Protein AF-A0A3L8BN78-F1 (afdb_monomer_lite)

Structure (mmCIF, N/CA/C/O backbone):
data_AF-A0A3L8BN78-F1
#
_entry.id   AF-A0A3L8BN78-F1
#
loop_
_atom_site.group_PDB
_atom_site.id
_atom_site.type_symbol
_atom_site.label_atom_id
_atom_site.label_alt_id
_atom_site.label_comp_id
_atom_site.label_asym_id
_atom_site.label_entity_id
_atom_site.label_seq_id
_atom_site.pdbx_PDB_ins_code
_atom_site.Cartn_x
_atom_site.Cartn_y
_atom_site.Cartn_z
_atom_site.occupancy
_atom_site.B_iso_or_equiv
_atom_site.auth_seq_id
_atom_site.auth_comp_id
_atom_site.auth_asym_id
_atom_site.auth_atom_id
_atom_site.pdbx_PDB_model_num
ATOM 1 N N . MET A 1 1 ? -1.363 6.756 -6.402 1.00 82.69 1 MET A N 1
ATOM 2 C CA . MET A 1 1 ? -1.376 6.682 -4.919 1.00 82.69 1 MET A CA 1
ATOM 3 C C . MET A 1 1 ? -2.525 5.789 -4.460 1.00 82.69 1 MET A C 1
ATOM 5 O O . MET A 1 1 ? -3.651 6.020 -4.887 1.00 82.69 1 MET A O 1
ATOM 9 N N . ALA A 1 2 ? -2.272 4.794 -3.602 1.00 92.94 2 ALA A N 1
ATOM 10 C CA . ALA A 1 2 ? -3.274 3.787 -3.218 1.00 92.94 2 ALA A CA 1
ATOM 11 C C . ALA A 1 2 ? -4.508 4.356 -2.510 1.00 92.94 2 ALA A C 1
ATOM 13 O O . ALA A 1 2 ? -5.634 3.967 -2.815 1.00 92.94 2 ALA A O 1
ATOM 14 N N . PHE A 1 3 ? -4.299 5.327 -1.619 1.00 93.19 3 PHE A N 1
ATOM 15 C CA . PHE A 1 3 ? -5.361 5.973 -0.854 1.00 93.19 3 PHE A CA 1
ATOM 16 C C . PHE A 1 3 ? -6.513 6.495 -1.731 1.00 93.19 3 PHE A C 1
ATOM 18 O O . PHE A 1 3 ? -7.677 6.347 -1.373 1.00 93.19 3 PHE A O 1
ATOM 25 N N . VAL A 1 4 ? -6.211 7.047 -2.912 1.00 92.69 4 VAL A N 1
ATOM 26 C CA . VAL A 1 4 ? -7.236 7.554 -3.841 1.00 92.69 4 VAL A CA 1
ATOM 27 C C . VAL A 1 4 ? -8.165 6.433 -4.314 1.00 92.69 4 VAL A C 1
ATOM 29 O O . VAL A 1 4 ? -9.378 6.625 -4.334 1.00 92.69 4 VAL A O 1
ATOM 32 N N . HIS A 1 5 ? -7.624 5.253 -4.632 1.00 94.88 5 HIS A N 1
ATOM 33 C CA . HIS A 1 5 ? -8.432 4.098 -5.036 1.00 94.88 5 HIS A CA 1
ATOM 34 C C . HIS A 1 5 ? -9.312 3.600 -3.887 1.00 94.88 5 HIS A C 1
ATOM 36 O O . HIS A 1 5 ? -10.498 3.352 -4.089 1.00 94.88 5 HIS A O 1
ATOM 42 N N . LEU A 1 6 ? -8.762 3.524 -2.671 1.00 94.81 6 LEU A N 1
ATOM 43 C CA . LEU A 1 6 ? -9.510 3.109 -1.479 1.00 94.81 6 LEU A CA 1
ATOM 44 C C . LEU A 1 6 ? -10.630 4.089 -1.126 1.00 94.81 6 LEU A C 1
ATOM 46 O O . LEU A 1 6 ? -11.726 3.666 -0.763 1.00 94.81 6 LEU A O 1
ATOM 50 N N . LYS A 1 7 ? -10.372 5.391 -1.276 1.00 94.69 7 LYS A N 1
ATOM 51 C CA . LYS A 1 7 ? -11.379 6.437 -1.096 1.00 94.69 7 LYS A CA 1
ATOM 52 C C . LYS A 1 7 ? -12.502 6.309 -2.120 1.00 94.69 7 LYS A C 1
ATOM 54 O O . LYS A 1 7 ? -13.667 6.319 -1.747 1.00 94.69 7 LYS A O 1
ATOM 59 N N . ASN A 1 8 ? -12.162 6.139 -3.397 1.00 94.75 8 ASN A N 1
ATOM 60 C CA . ASN A 1 8 ? -13.154 5.991 -4.466 1.00 94.75 8 ASN A CA 1
ATOM 61 C C . ASN A 1 8 ? -13.992 4.707 -4.317 1.00 94.75 8 ASN A C 1
ATOM 63 O O . ASN A 1 8 ? -15.134 4.671 -4.763 1.00 94.75 8 ASN A O 1
ATOM 67 N N . ALA A 1 9 ? -13.446 3.678 -3.665 1.00 94.62 9 ALA A N 1
ATOM 68 C CA . ALA A 1 9 ? -14.152 2.448 -3.315 1.00 94.62 9 ALA A CA 1
ATOM 69 C C . ALA A 1 9 ? -14.935 2.530 -1.985 1.00 94.62 9 ALA A C 1
ATOM 71 O O . ALA A 1 9 ? -15.493 1.525 -1.554 1.00 94.62 9 ALA A O 1
ATOM 72 N N . ASN A 1 10 ? -14.974 3.694 -1.320 1.00 94.06 10 ASN A N 1
ATOM 73 C CA . ASN A 1 10 ? -15.591 3.904 -0.001 1.00 94.06 10 ASN A CA 1
ATOM 74 C C . ASN A 1 10 ? -15.031 3.011 1.128 1.00 94.06 10 ASN A C 1
ATOM 76 O O . ASN A 1 10 ? -15.715 2.746 2.114 1.00 94.06 10 ASN A O 1
ATOM 80 N N . ILE A 1 11 ? -13.776 2.565 1.014 1.00 92.69 11 ILE A N 1
ATOM 81 C CA . ILE A 1 11 ? -13.096 1.759 2.044 1.00 92.69 11 ILE A CA 1
ATOM 82 C C . ILE A 1 11 ? -12.485 2.666 3.127 1.00 92.69 11 ILE A C 1
ATOM 84 O O . ILE A 1 11 ? -12.480 2.329 4.313 1.00 92.69 11 ILE A O 1
ATOM 88 N N . LEU A 1 12 ? -11.976 3.835 2.722 1.00 92.06 12 LEU A N 1
ATOM 89 C CA . LEU A 1 12 ? -11.370 4.839 3.601 1.00 92.06 12 LEU A CA 1
ATOM 90 C C . LEU A 1 12 ? -11.887 6.243 3.282 1.00 92.06 12 LEU A C 1
ATOM 92 O O . LEU A 1 12 ? -12.267 6.543 2.153 1.00 92.06 12 LEU A O 1
ATOM 96 N N . ARG A 1 13 ? -11.823 7.131 4.275 1.00 92.25 13 ARG A N 1
ATOM 97 C CA . ARG A 1 13 ? -12.046 8.575 4.129 1.00 92.25 13 ARG A CA 1
ATOM 98 C C . ARG A 1 13 ? -10.880 9.328 4.759 1.00 92.25 13 ARG A C 1
ATOM 100 O O . ARG A 1 13 ? -10.227 8.799 5.651 1.00 92.25 13 ARG A O 1
ATOM 107 N N . ASN A 1 14 ? -10.632 10.560 4.309 1.00 89.69 14 ASN A N 1
ATOM 108 C CA . ASN A 1 14 ? -9.530 11.390 4.821 1.00 89.69 14 ASN A CA 1
ATOM 109 C C . ASN A 1 14 ? -9.607 11.572 6.343 1.00 89.69 14 ASN A C 1
ATOM 111 O O . ASN A 1 14 ? -8.618 11.410 7.039 1.00 89.69 14 ASN A O 1
ATOM 115 N N . GLU A 1 15 ? -10.804 11.878 6.836 1.00 91.06 15 GLU A N 1
ATOM 116 C CA . GLU A 1 15 ? -11.120 12.099 8.252 1.00 91.06 15 GLU A CA 1
ATOM 117 C C . GLU A 1 15 ? -10.935 10.857 9.134 1.00 91.06 15 GLU A C 1
ATOM 119 O O . GLU A 1 15 ? -10.761 10.972 10.346 1.00 91.06 15 GLU A O 1
ATOM 124 N N . ASP A 1 16 ? -10.929 9.671 8.525 1.00 88.19 16 ASP A N 1
ATOM 125 C CA . ASP A 1 16 ? -10.815 8.416 9.251 1.00 88.19 16 ASP A CA 1
ATOM 126 C C . ASP A 1 16 ? -9.364 7.944 9.397 1.00 88.19 16 ASP A C 1
ATOM 128 O O . ASP A 1 16 ? -9.156 6.995 10.146 1.00 88.19 16 ASP A O 1
ATOM 132 N N . VAL A 1 17 ? -8.388 8.531 8.687 1.00 92.69 17 VAL A N 1
ATOM 133 C CA . VAL A 1 17 ? -7.001 8.036 8.599 1.00 92.69 17 VAL A CA 1
ATOM 134 C C . VAL A 1 17 ? -6.018 9.010 9.240 1.00 92.69 17 VAL A C 1
ATOM 136 O O . VAL A 1 17 ? -5.961 10.186 8.892 1.00 92.69 17 VAL A O 1
ATOM 139 N N . ASP A 1 18 ? -5.173 8.488 10.124 1.00 92.56 18 ASP A N 1
ATOM 140 C CA . ASP A 1 18 ? -4.020 9.207 10.654 1.00 92.56 18 ASP A CA 1
ATOM 141 C C . ASP A 1 18 ? -2.832 9.045 9.695 1.00 92.56 18 ASP A C 1
ATOM 143 O O . ASP A 1 18 ? -2.061 8.082 9.758 1.00 92.56 18 ASP A O 1
ATOM 147 N N . PHE A 1 19 ? -2.688 9.993 8.767 1.00 90.44 19 PHE A N 1
ATOM 148 C CA . PHE A 1 19 ? -1.625 9.946 7.762 1.00 90.44 19 PHE A CA 1
ATOM 149 C C . PHE A 1 19 ? -0.216 10.002 8.365 1.00 90.44 19 PHE A C 1
ATOM 151 O O . PHE A 1 19 ? 0.709 9.475 7.751 1.00 90.44 19 PHE A O 1
ATOM 158 N N . SER A 1 20 ? -0.049 10.561 9.571 1.00 92.31 20 SER A N 1
ATOM 159 C CA . SER A 1 20 ? 1.257 10.614 10.248 1.00 92.31 20 SER A CA 1
ATOM 160 C C . SER A 1 20 ? 1.772 9.231 10.656 1.00 92.31 20 SER A C 1
ATOM 162 O O . SER A 1 20 ? 2.973 9.048 10.835 1.00 92.31 20 SER A O 1
ATOM 164 N N . LYS A 1 21 ? 0.868 8.250 10.756 1.00 93.12 21 LYS A N 1
ATOM 165 C CA . LYS A 1 21 ? 1.176 6.857 11.095 1.00 93.12 21 LYS A CA 1
ATOM 166 C C . LYS A 1 21 ? 1.243 5.943 9.878 1.00 93.12 21 LYS A C 1
ATOM 168 O O . LYS A 1 21 ? 1.426 4.746 10.044 1.00 93.12 21 LYS A O 1
ATOM 173 N N . THR A 1 22 ? 1.044 6.464 8.666 1.00 93.56 22 THR A N 1
ATOM 174 C CA . THR A 1 22 ? 1.060 5.620 7.465 1.00 93.56 22 THR A CA 1
ATOM 175 C C . THR A 1 22 ? 2.447 5.021 7.268 1.00 93.56 22 THR A C 1
ATOM 177 O O . THR A 1 22 ? 3.435 5.745 7.180 1.00 93.56 22 THR A O 1
ATOM 180 N N . GLU A 1 23 ? 2.509 3.699 7.1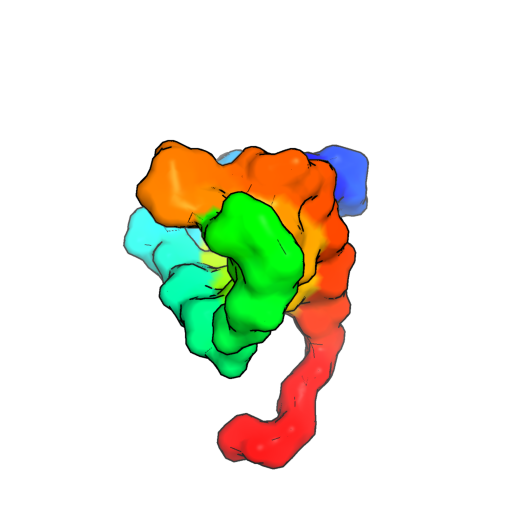51 1.00 95.19 23 GLU A N 1
ATOM 181 C CA . GLU A 1 23 ? 3.756 2.977 6.910 1.00 95.19 23 GLU A CA 1
ATOM 182 C C . GLU A 1 23 ? 3.788 2.473 5.475 1.00 95.19 23 GLU A C 1
ATOM 184 O O . GLU A 1 23 ? 2.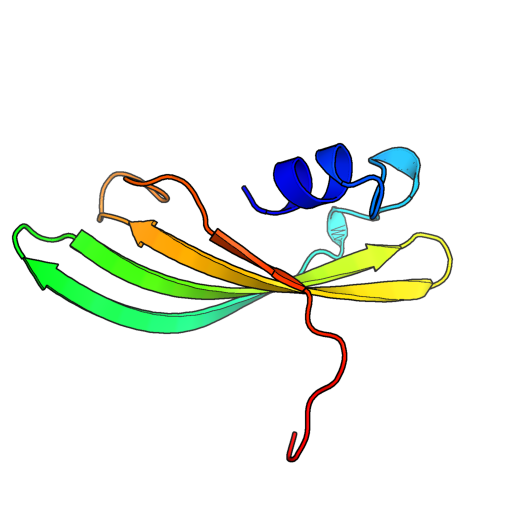799 1.933 4.974 1.00 95.19 23 GLU A O 1
ATOM 189 N N . VAL A 1 24 ? 4.943 2.610 4.829 1.00 95.19 24 VAL A N 1
ATOM 190 C CA . VAL A 1 24 ? 5.192 2.102 3.480 1.00 95.19 24 VAL A CA 1
ATOM 191 C C . VAL A 1 24 ? 6.448 1.243 3.518 1.00 95.19 24 VAL A C 1
ATOM 193 O O . VAL A 1 24 ? 7.504 1.698 3.950 1.00 95.19 24 VAL A O 1
ATOM 196 N N . LEU A 1 25 ? 6.334 0.002 3.057 1.00 95.69 25 LEU A N 1
ATOM 197 C CA . LEU A 1 25 ? 7.429 -0.958 2.970 1.00 95.69 25 LEU A CA 1
ATOM 198 C C . LEU A 1 25 ? 7.561 -1.455 1.530 1.00 95.69 25 LEU A C 1
ATOM 200 O O . LEU A 1 25 ? 6.605 -1.999 0.981 1.00 95.69 25 LEU A O 1
ATOM 204 N N . LEU A 1 26 ? 8.748 -1.321 0.937 1.00 95.75 26 LEU A N 1
ATOM 205 C CA . LEU A 1 26 ? 9.074 -1.949 -0.344 1.00 95.75 26 LEU A CA 1
ATOM 206 C C . LEU A 1 26 ? 9.207 -3.466 -0.142 1.00 95.75 26 LEU A C 1
ATOM 208 O O . LEU A 1 26 ? 10.095 -3.921 0.575 1.00 95.75 26 LEU A O 1
ATOM 212 N N . LEU A 1 27 ? 8.314 -4.239 -0.758 1.00 96.06 27 LEU A N 1
ATOM 213 C CA . LEU A 1 27 ? 8.334 -5.704 -0.717 1.00 96.06 27 LEU A CA 1
ATOM 214 C C . LEU A 1 27 ? 9.228 -6.289 -1.810 1.00 96.06 27 LEU A C 1
ATOM 216 O O . LEU A 1 27 ? 9.929 -7.270 -1.578 1.00 96.06 27 LEU A O 1
ATOM 220 N N . ALA A 1 28 ? 9.178 -5.704 -3.006 1.00 96.00 28 ALA A N 1
ATOM 221 C CA . ALA A 1 28 ? 9.954 -6.152 -4.153 1.00 96.00 28 ALA A CA 1
ATOM 222 C C . ALA A 1 28 ? 10.225 -4.984 -5.102 1.00 96.00 28 ALA A C 1
ATOM 224 O O . ALA A 1 28 ? 9.372 -4.116 -5.284 1.00 96.00 28 ALA A O 1
ATOM 225 N N . SER A 1 29 ? 11.398 -4.998 -5.732 1.00 95.81 29 SER A N 1
ATOM 226 C CA . SER A 1 29 ? 11.762 -4.084 -6.812 1.00 95.81 29 SER A CA 1
ATOM 227 C C . SER A 1 29 ? 12.520 -4.867 -7.869 1.00 95.81 29 SER A C 1
ATOM 229 O O . SER A 1 29 ? 13.582 -5.422 -7.592 1.00 95.81 29 SER A O 1
ATOM 231 N N . GLU A 1 30 ? 11.975 -4.915 -9.075 1.00 95.69 30 GLU A N 1
ATOM 232 C CA . GLU A 1 30 ? 12.558 -5.631 -10.203 1.00 95.69 30 GLU A CA 1
ATOM 233 C C . GLU A 1 30 ? 12.883 -4.638 -11.317 1.00 95.69 30 GLU A C 1
ATOM 235 O O . GLU A 1 30 ? 11.988 -3.947 -11.805 1.00 95.69 30 GLU A O 1
ATOM 240 N N . LEU A 1 31 ? 14.150 -4.574 -11.733 1.00 94.31 31 LEU A N 1
ATOM 241 C CA . LEU A 1 31 ? 14.551 -3.778 -12.890 1.00 94.31 31 LEU A CA 1
ATOM 242 C C . LEU A 1 31 ? 13.952 -4.384 -14.168 1.00 94.31 31 LEU A C 1
ATOM 244 O O . LEU A 1 31 ? 14.177 -5.550 -14.489 1.00 94.31 31 LEU A O 1
ATOM 248 N N . LYS A 1 32 ? 13.200 -3.569 -14.900 1.00 90.69 32 LYS A N 1
ATOM 249 C CA . LYS A 1 32 ? 12.678 -3.830 -16.243 1.00 90.69 32 LYS A CA 1
ATOM 250 C C . LYS A 1 32 ? 13.526 -3.076 -17.277 1.00 90.69 32 LYS A C 1
ATOM 252 O O . LYS A 1 32 ? 14.575 -2.514 -16.962 1.00 90.69 32 LYS A O 1
ATOM 257 N N . ALA A 1 33 ? 13.096 -3.105 -18.536 1.00 88.19 33 ALA A N 1
ATOM 258 C CA . ALA A 1 33 ? 13.742 -2.340 -19.596 1.00 88.19 33 ALA A CA 1
ATOM 259 C C . ALA A 1 33 ? 13.699 -0.827 -19.314 1.00 88.19 33 ALA A C 1
ATOM 261 O O . ALA A 1 33 ? 12.882 -0.347 -18.525 1.00 88.19 33 ALA A O 1
ATOM 262 N N . ASP A 1 34 ? 14.594 -0.091 -19.971 1.00 86.25 34 ASP A N 1
ATOM 263 C CA . ASP A 1 34 ? 14.595 1.376 -20.013 1.00 86.25 34 ASP A CA 1
ATOM 264 C C . ASP A 1 34 ? 14.707 2.068 -18.641 1.00 86.25 34 ASP A C 1
ATOM 266 O O . ASP A 1 34 ? 14.287 3.208 -18.467 1.00 86.25 34 ASP A O 1
ATOM 270 N N . GLY A 1 35 ? 15.295 1.389 -17.648 1.00 86.06 35 GLY A N 1
ATOM 271 C CA . GLY A 1 35 ? 15.495 1.951 -16.307 1.00 86.06 35 GLY A CA 1
ATOM 272 C C . GLY A 1 35 ? 14.216 2.047 -15.472 1.00 86.06 35 GLY A C 1
ATOM 273 O O . GLY A 1 35 ? 14.213 2.719 -14.438 1.00 86.06 35 GLY A O 1
ATOM 274 N N . LEU A 1 36 ? 13.144 1.379 -15.904 1.00 91.56 36 LEU A N 1
ATOM 275 C CA . LEU A 1 36 ? 11.915 1.251 -15.136 1.00 91.56 36 LEU A CA 1
ATOM 276 C C . LEU A 1 36 ? 12.017 0.089 -14.154 1.00 91.56 36 LEU A C 1
ATOM 278 O O . LEU A 1 36 ? 12.590 -0.951 -14.455 1.00 91.56 36 LEU A O 1
ATOM 282 N N . TYR A 1 37 ? 11.391 0.234 -12.999 1.00 94.31 37 TYR A N 1
ATOM 283 C CA . TYR A 1 37 ? 11.304 -0.782 -11.966 1.00 94.31 37 TYR A CA 1
ATOM 284 C C . TYR A 1 37 ? 9.847 -1.158 -11.757 1.00 94.31 37 TYR A C 1
ATOM 286 O O . TYR A 1 37 ? 9.016 -0.288 -11.510 1.00 94.31 37 TYR A O 1
ATOM 294 N N . LEU A 1 38 ? 9.540 -2.452 -11.808 1.00 94.62 38 LEU A N 1
ATOM 295 C CA . LEU A 1 38 ? 8.288 -2.953 -11.257 1.00 94.62 38 LEU A CA 1
ATOM 296 C C . LEU A 1 38 ? 8.452 -3.028 -9.741 1.00 94.62 38 LEU A C 1
ATOM 298 O O . LEU A 1 38 ? 9.324 -3.750 -9.251 1.00 94.62 38 LEU A O 1
ATOM 302 N N . GLN A 1 39 ? 7.628 -2.290 -9.005 1.00 95.44 39 GLN A N 1
ATOM 303 C CA . GLN A 1 39 ? 7.721 -2.219 -7.553 1.00 95.44 39 GLN A CA 1
ATOM 304 C C . GLN A 1 39 ? 6.433 -2.669 -6.884 1.00 95.44 39 GLN A C 1
ATOM 306 O O . GLN A 1 39 ? 5.330 -2.284 -7.283 1.00 95.44 39 GLN A O 1
ATOM 311 N N . LEU A 1 40 ? 6.603 -3.465 -5.829 1.00 96.75 40 LEU A N 1
ATOM 312 C CA . LEU A 1 40 ? 5.543 -3.854 -4.915 1.00 96.75 40 LEU A CA 1
ATOM 313 C C . LEU A 1 40 ? 5.771 -3.185 -3.567 1.00 96.75 40 LEU A C 1
ATOM 315 O O . LEU A 1 40 ? 6.822 -3.379 -2.957 1.00 96.75 40 LEU A O 1
ATOM 319 N N . HIS A 1 41 ? 4.775 -2.456 -3.072 1.00 96.50 41 HIS A N 1
ATOM 320 C CA . HIS A 1 41 ? 4.827 -1.849 -1.743 1.00 96.50 41 HIS A CA 1
ATOM 321 C C . HIS A 1 41 ? 3.680 -2.345 -0.876 1.00 96.50 41 HIS A C 1
ATOM 323 O O . HIS A 1 41 ? 2.533 -2.349 -1.313 1.00 96.50 41 HIS A O 1
ATOM 329 N N . LYS A 1 42 ? 3.974 -2.707 0.372 1.00 97.12 42 LYS A N 1
ATOM 330 C CA . LYS A 1 42 ? 2.970 -2.857 1.424 1.00 97.12 42 LYS A CA 1
ATOM 331 C C . LYS A 1 42 ? 2.734 -1.494 2.055 1.00 97.12 42 LYS A C 1
ATOM 333 O O . LYS A 1 42 ? 3.687 -0.858 2.499 1.00 97.12 42 LYS A O 1
ATOM 338 N N . VAL A 1 43 ? 1.481 -1.070 2.130 1.00 96.75 43 VAL A N 1
ATOM 339 C CA . VAL A 1 43 ? 1.083 0.173 2.790 1.00 96.75 43 VAL A CA 1
ATOM 340 C C . VAL A 1 43 ? 0.097 -0.145 3.901 1.00 96.75 43 VAL A C 1
ATOM 342 O O . VAL A 1 43 ? -0.921 -0.792 3.652 1.00 96.75 43 VAL A O 1
ATOM 345 N N . ASN A 1 44 ? 0.389 0.325 5.111 1.00 96.50 44 ASN A N 1
ATOM 346 C CA . ASN A 1 44 ? -0.522 0.256 6.248 1.00 96.50 44 ASN A CA 1
ATOM 347 C C . ASN A 1 44 ? -1.113 1.644 6.504 1.00 9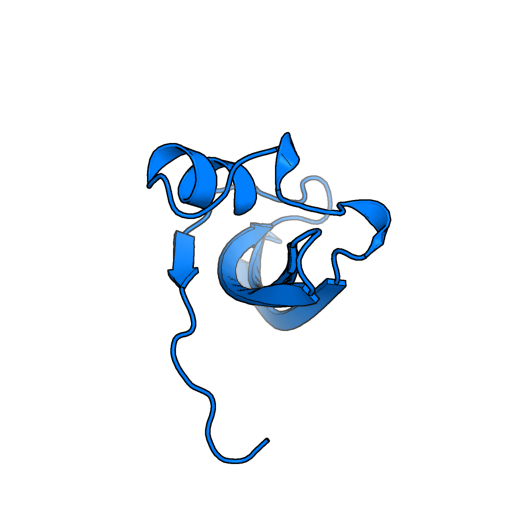6.50 44 ASN A C 1
ATOM 349 O O . ASN A 1 44 ? -0.388 2.590 6.815 1.00 96.50 44 ASN A O 1
ATOM 353 N N . TYR A 1 45 ? -2.434 1.754 6.399 1.00 96.25 45 TYR A N 1
ATOM 354 C CA . TYR A 1 45 ? -3.196 2.917 6.836 1.00 96.25 45 TYR A CA 1
ATOM 355 C C . TYR A 1 45 ? -3.785 2.642 8.215 1.00 96.25 45 TYR A C 1
ATOM 357 O O . TYR A 1 45 ? -4.478 1.642 8.405 1.00 96.25 45 TYR A O 1
ATOM 365 N N . TYR A 1 46 ? -3.559 3.551 9.158 1.00 95.06 46 TYR A N 1
ATOM 366 C CA . TYR A 1 46 ? -4.117 3.456 10.502 1.00 95.06 46 TYR A CA 1
ATOM 367 C C . TYR A 1 46 ? -5.298 4.403 10.630 1.00 95.06 46 TYR A C 1
ATOM 369 O O . TYR A 1 46 ? -5.183 5.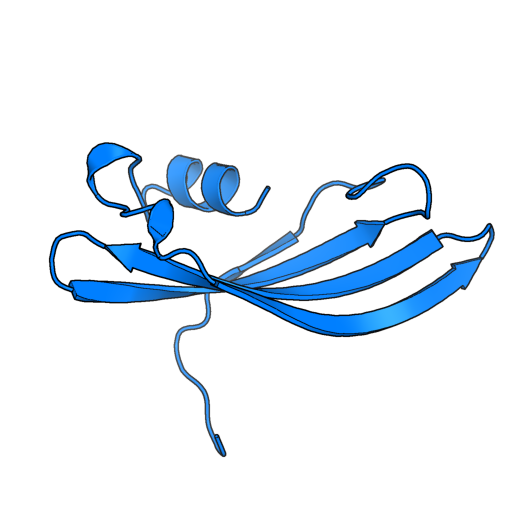605 10.377 1.00 95.06 46 TYR A O 1
ATOM 377 N N . LYS A 1 47 ? -6.450 3.854 11.005 1.00 91.06 47 LYS A N 1
ATOM 378 C CA . LYS A 1 47 ? -7.651 4.633 11.255 1.00 91.06 47 LYS A CA 1
ATOM 379 C C . LYS A 1 47 ? -7.617 5.236 12.654 1.00 91.06 47 LYS A C 1
ATOM 381 O O . LYS A 1 47 ? -7.058 4.652 13.581 1.00 91.06 47 LYS A O 1
ATOM 386 N N . SER A 1 48 ? -8.298 6.362 12.839 1.00 86.50 48 SER A N 1
ATOM 387 C CA . SER A 1 48 ? -8.399 7.050 14.136 1.00 86.50 48 SER A CA 1
ATOM 388 C C . SER A 1 48 ? -9.018 6.181 15.241 1.00 86.50 48 SER A C 1
ATOM 390 O O . SER A 1 48 ? -8.758 6.400 16.418 1.00 86.50 48 SER A O 1
ATOM 392 N N . ASN A 1 49 ? -9.809 5.166 14.873 1.00 87.06 49 ASN A N 1
ATOM 393 C CA . ASN A 1 49 ? -10.389 4.189 15.801 1.00 87.06 49 ASN A CA 1
ATOM 394 C C . ASN A 1 49 ? -9.450 3.011 16.143 1.00 87.06 49 ASN A C 1
ATOM 396 O O . ASN A 1 49 ? -9.888 2.055 16.777 1.00 87.06 49 ASN A O 1
ATOM 400 N N . GLY A 1 50 ? -8.192 3.048 15.693 1.00 84.94 50 GLY A N 1
ATOM 401 C CA . GLY A 1 50 ? -7.195 1.999 15.914 1.00 84.94 50 GLY A CA 1
ATOM 402 C C . GLY A 1 50 ? -7.238 0.841 14.913 1.00 84.94 50 GLY A C 1
ATOM 403 O O . GLY A 1 50 ? -6.364 -0.019 14.962 1.00 84.94 50 GLY A O 1
ATOM 404 N N . ALA A 1 51 ? -8.208 0.802 13.991 1.00 91.12 51 ALA A N 1
ATOM 405 C CA . ALA A 1 51 ? -8.236 -0.215 12.942 1.00 91.12 51 ALA A CA 1
ATOM 406 C C . ALA A 1 51 ? -7.126 0.023 11.907 1.00 91.12 51 ALA A C 1
ATOM 408 O O . ALA A 1 51 ? -6.824 1.162 11.556 1.00 91.12 51 ALA A O 1
ATOM 409 N N . GLN A 1 52 ? -6.568 -1.055 11.366 1.00 94.31 52 GLN A N 1
ATOM 410 C CA . GLN A 1 52 ? -5.547 -1.005 10.326 1.00 94.31 52 GLN A CA 1
ATOM 411 C C . GLN A 1 52 ? -6.119 -1.513 9.004 1.00 94.31 52 GLN A C 1
ATOM 413 O O . GLN A 1 52 ? -6.825 -2.519 8.969 1.00 94.31 52 GLN A O 1
ATOM 418 N N . ILE A 1 53 ? -5.794 -0.826 7.912 1.00 95.88 53 ILE A N 1
ATOM 419 C CA . ILE A 1 53 ? -6.055 -1.285 6.548 1.00 95.88 53 ILE A CA 1
ATOM 420 C C . ILE A 1 53 ? -4.719 -1.462 5.846 1.00 95.88 53 ILE A C 1
ATOM 422 O O . ILE A 1 53 ? -3.971 -0.502 5.669 1.00 95.88 53 ILE A O 1
ATOM 426 N N . THR A 1 54 ? -4.442 -2.691 5.424 1.00 96.75 54 THR A N 1
ATOM 427 C CA . THR A 1 54 ? -3.232 -3.028 4.679 1.00 96.75 54 THR A CA 1
ATOM 428 C C . THR A 1 54 ? -3.564 -3.226 3.209 1.00 96.75 54 THR A C 1
ATOM 430 O O . THR A 1 54 ? -4.512 -3.927 2.849 1.00 96.75 54 THR A O 1
ATOM 433 N N . VAL A 1 55 ? -2.759 -2.616 2.346 1.00 97.62 55 VAL A N 1
ATOM 434 C CA . VAL A 1 55 ? -2.814 -2.829 0.902 1.00 97.62 55 VAL A CA 1
ATOM 435 C C . VAL A 1 55 ? -1.442 -3.161 0.351 1.00 97.62 55 VAL A C 1
ATOM 437 O O . VAL A 1 55 ? -0.424 -2.754 0.909 1.00 97.62 55 VAL A O 1
ATOM 440 N N . ILE A 1 56 ? -1.423 -3.866 -0.773 1.00 97.88 56 ILE A N 1
ATOM 441 C CA . ILE A 1 56 ? -0.239 -4.001 -1.615 1.00 97.88 56 ILE A CA 1
ATOM 442 C C . ILE A 1 56 ? -0.471 -3.176 -2.875 1.00 97.88 56 ILE A C 1
ATOM 444 O O . ILE A 1 56 ? -1.540 -3.248 -3.481 1.00 97.88 56 ILE A O 1
ATOM 448 N N . THR A 1 57 ? 0.511 -2.376 -3.269 1.00 97.12 57 THR A N 1
ATOM 449 C CA . THR A 1 57 ? 0.481 -1.631 -4.526 1.00 97.12 57 THR A CA 1
ATOM 450 C C . THR A 1 57 ? 1.454 -2.221 -5.518 1.00 97.12 57 THR A C 1
ATOM 452 O O . THR A 1 57 ? 2.548 -2.612 -5.129 1.00 97.12 57 THR A O 1
ATOM 455 N N . GLU A 1 58 ? 1.081 -2.201 -6.78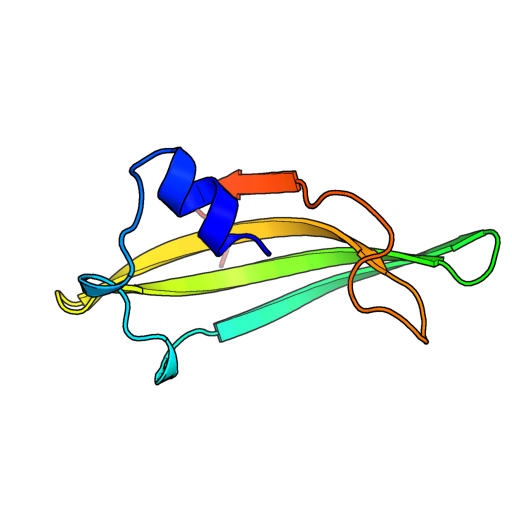9 1.00 96.06 58 GLU A N 1
ATOM 456 C CA . GLU A 1 58 ? 1.943 -2.543 -7.916 1.00 96.06 58 GLU A CA 1
ATOM 457 C C . GLU A 1 58 ? 1.966 -1.359 -8.882 1.00 96.06 58 GLU A C 1
ATOM 459 O O . GLU A 1 58 ? 0.912 -0.885 -9.324 1.00 96.06 58 GLU A O 1
ATOM 464 N N . ASN A 1 59 ? 3.162 -0.875 -9.202 1.00 94.44 59 ASN A N 1
ATOM 465 C CA . ASN A 1 59 ? 3.361 0.170 -10.199 1.00 94.44 59 ASN A CA 1
ATOM 466 C C . ASN A 1 59 ? 4.747 0.069 -10.841 1.00 94.44 59 ASN A C 1
ATOM 468 O O . ASN A 1 59 ? 5.672 -0.509 -10.269 1.00 94.44 59 ASN A O 1
ATOM 472 N N . MET A 1 60 ? 4.880 0.670 -12.021 1.00 92.25 60 MET A N 1
ATOM 473 C CA . MET A 1 60 ? 6.181 0.984 -12.602 1.00 92.25 60 MET A CA 1
ATOM 474 C C . MET A 1 60 ? 6.690 2.292 -11.993 1.00 92.25 60 MET A C 1
ATOM 476 O O . MET A 1 60 ? 5.911 3.231 -11.816 1.00 92.25 60 MET A O 1
ATOM 480 N N . ALA A 1 61 ? 7.976 2.359 -11.678 1.00 90.88 61 ALA A N 1
ATOM 481 C CA . ALA A 1 61 ? 8.664 3.549 -11.183 1.00 90.88 61 ALA A CA 1
ATOM 482 C C . ALA A 1 61 ? 9.991 3.734 -11.928 1.00 90.88 61 ALA A C 1
ATOM 484 O O . ALA A 1 61 ? 10.544 2.773 -12.454 1.00 90.88 61 ALA A O 1
ATOM 485 N N . SER A 1 62 ? 10.517 4.949 -11.963 1.00 87.19 62 SER A N 1
ATOM 486 C CA . SER A 1 62 ? 11.845 5.259 -12.498 1.00 87.19 62 SER A CA 1
ATOM 487 C C . SER A 1 62 ? 12.682 5.960 -11.426 1.00 87.19 62 SER A C 1
ATOM 489 O O . SER A 1 62 ? 12.216 6.226 -10.318 1.00 87.19 62 SER A O 1
ATOM 491 N N . ALA A 1 63 ? 13.940 6.272 -11.739 1.00 78.94 63 ALA A N 1
ATOM 492 C CA . ALA A 1 63 ? 14.765 7.095 -10.853 1.00 78.94 63 ALA A CA 1
ATOM 493 C C . ALA A 1 63 ? 14.253 8.546 -10.740 1.00 78.94 63 ALA A C 1
ATOM 495 O O . ALA A 1 63 ? 14.542 9.213 -9.749 1.00 78.94 63 ALA A O 1
ATOM 496 N N . SER A 1 64 ? 13.525 9.034 -11.749 1.00 78.25 64 SER A N 1
ATOM 497 C CA . SER A 1 64 ? 12.967 10.389 -11.787 1.00 78.25 64 SER A CA 1
ATOM 498 C C . SER A 1 64 ? 11.566 10.476 -11.193 1.00 78.25 64 SER A C 1
ATOM 500 O O . SER A 1 64 ? 11.250 11.471 -10.550 1.00 78.25 64 SER A O 1
ATOM 502 N N . GLU A 1 65 ? 10.740 9.446 -11.372 1.00 74.69 65 GLU A N 1
ATOM 503 C CA . GLU A 1 65 ? 9.336 9.463 -10.968 1.00 74.69 65 GLU A CA 1
ATOM 504 C C . GLU A 1 65 ? 8.976 8.235 -10.137 1.00 74.69 65 GLU A C 1
ATOM 506 O O . GLU A 1 65 ? 9.234 7.085 -10.497 1.00 74.69 65 GLU A O 1
ATOM 511 N N . CYS A 1 66 ? 8.280 8.480 -9.029 1.00 64.31 66 CYS A N 1
ATOM 512 C CA . CYS A 1 66 ? 7.831 7.420 -8.126 1.00 64.31 66 CYS A CA 1
ATOM 513 C C . CYS A 1 66 ? 6.693 6.563 -8.715 1.00 64.31 66 CYS A C 1
ATOM 515 O O . CYS A 1 66 ? 6.354 5.524 -8.147 1.00 64.31 66 CYS A O 1
ATOM 517 N N . SER A 1 67 ? 6.070 6.990 -9.822 1.00 70.38 67 SER A N 1
ATOM 518 C CA . SER A 1 67 ? 5.040 6.223 -10.527 1.00 70.38 67 SER A CA 1
ATOM 519 C C . SER A 1 67 ? 4.944 6.645 -11.994 1.00 70.38 67 SER A C 1
ATOM 521 O O . SER A 1 67 ? 4.368 7.681 -12.304 1.00 70.38 67 SER A O 1
ATOM 523 N N . GLU A 1 68 ? 5.434 5.796 -12.891 1.00 77.88 68 GLU A N 1
ATOM 524 C CA . GLU A 1 68 ? 5.373 5.959 -14.357 1.00 77.88 68 GLU A CA 1
ATOM 525 C C . GLU A 1 68 ? 4.146 5.249 -14.965 1.00 77.88 68 GLU A C 1
ATOM 527 O O . GLU A 1 68 ? 3.884 5.308 -16.164 1.00 77.88 68 GLU A O 1
ATOM 532 N N . SER A 1 69 ? 3.371 4.542 -14.136 1.00 80.44 69 SER A N 1
ATOM 533 C CA . SER A 1 69 ? 2.144 3.849 -14.534 1.00 80.44 69 SER A CA 1
ATOM 534 C C . SER A 1 69 ? 0.982 4.152 -13.584 1.00 80.44 69 SER A C 1
ATOM 536 O O . SER A 1 69 ? 1.202 4.589 -12.449 1.00 80.44 69 SER A O 1
ATOM 538 N N . PRO A 1 70 ? -0.269 3.845 -13.981 1.00 83.56 70 PRO A N 1
ATOM 539 C CA . PRO A 1 70 ? -1.359 3.682 -13.029 1.00 83.56 70 PRO A CA 1
ATOM 540 C C . PRO A 1 70 ? -0.979 2.673 -11.939 1.00 83.56 70 PRO A C 1
ATOM 542 O O . PRO A 1 70 ? -0.301 1.678 -12.208 1.00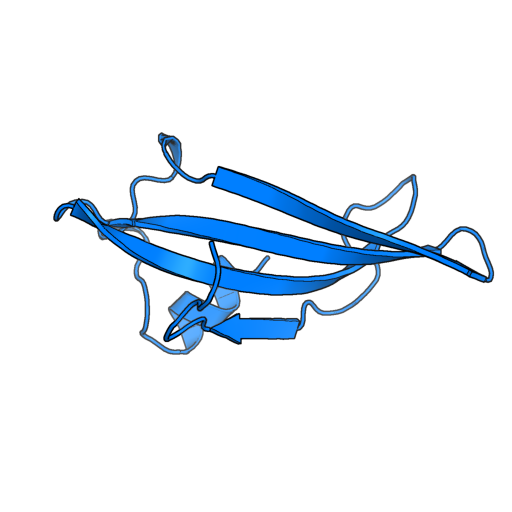 83.56 70 PRO A O 1
ATOM 545 N N . VAL A 1 71 ? -1.430 2.932 -10.714 1.00 91.38 71 VAL A N 1
ATOM 546 C CA . VAL A 1 71 ? -1.158 2.078 -9.554 1.00 91.38 71 VAL A CA 1
ATOM 547 C C . VAL A 1 71 ? -2.265 1.036 -9.440 1.00 91.38 71 VAL A C 1
ATOM 549 O O . VAL A 1 71 ? -3.434 1.398 -9.301 1.00 91.38 71 VAL A O 1
ATOM 552 N N . ARG A 1 72 ? -1.917 -0.253 -9.457 1.00 95.69 72 ARG A N 1
ATOM 553 C CA . ARG A 1 72 ? -2.851 -1.311 -9.047 1.00 95.69 72 ARG A CA 1
ATOM 554 C C . ARG A 1 72 ? -2.800 -1.457 -7.534 1.00 95.69 72 ARG A C 1
ATOM 556 O O . ARG A 1 72 ? -1.729 -1.363 -6.938 1.00 95.69 72 ARG A O 1
ATOM 563 N N . VAL A 1 73 ? -3.958 -1.664 -6.914 1.00 97.12 73 VAL A N 1
ATOM 564 C CA . VAL A 1 73 ? -4.100 -1.738 -5.455 1.00 97.12 73 VAL A CA 1
ATOM 565 C C . VAL A 1 73 ? -4.822 -3.025 -5.092 1.00 97.12 73 VAL A C 1
ATOM 567 O O . VAL A 1 73 ? -5.953 -3.246 -5.519 1.00 97.12 73 VAL A O 1
ATOM 570 N N . TYR A 1 74 ? -4.172 -3.843 -4.275 1.00 97.25 74 TYR A N 1
ATOM 571 C CA . TYR A 1 74 ? -4.706 -5.079 -3.724 1.00 97.25 74 TYR A CA 1
ATOM 572 C C . TYR A 1 74 ? -5.034 -4.848 -2.249 1.00 97.25 74 TYR A C 1
ATOM 574 O O . TYR A 1 74 ? -4.152 -4.487 -1.468 1.00 97.25 74 TYR A O 1
ATOM 582 N N . LEU A 1 75 ? -6.297 -5.033 -1.862 1.00 97.12 75 LEU A N 1
ATOM 583 C CA . LEU A 1 75 ? -6.691 -5.017 -0.455 1.00 97.12 75 LEU A CA 1
ATOM 584 C C . LEU A 1 75 ? -6.297 -6.346 0.189 1.00 97.12 75 LEU A C 1
ATOM 586 O O . LEU A 1 75 ? -6.695 -7.404 -0.295 1.00 97.12 75 LEU A O 1
ATOM 590 N N . VAL A 1 76 ? -5.527 -6.290 1.273 1.00 96.38 76 VAL A N 1
ATOM 591 C CA . VAL A 1 76 ? -5.108 -7.488 2.001 1.00 96.38 76 VAL A CA 1
ATOM 592 C C . VAL A 1 76 ? -6.155 -7.808 3.061 1.00 96.38 76 VAL A C 1
ATOM 594 O O . VAL A 1 76 ? -6.365 -7.019 3.979 1.00 96.38 76 VAL A O 1
ATOM 597 N N . SER A 1 77 ? -6.815 -8.959 2.931 1.00 94.31 77 SER A N 1
ATOM 598 C CA . SER A 1 77 ? -7.770 -9.451 3.931 1.00 94.31 77 SER A CA 1
ATOM 599 C C . SER A 1 77 ? -7.094 -10.244 5.046 1.00 94.31 77 SER A C 1
ATOM 601 O O . SER A 1 77 ? -7.511 -10.159 6.194 1.00 94.31 77 SER A O 1
ATOM 603 N N . GLU A 1 78 ? -6.061 -11.018 4.710 1.00 93.44 78 GLU A N 1
ATOM 604 C CA . GLU A 1 78 ? -5.379 -11.912 5.642 1.00 93.44 78 GLU A CA 1
ATOM 605 C C . GLU A 1 78 ? -3.933 -12.158 5.186 1.00 93.44 78 GLU A C 1
ATOM 607 O O . GLU A 1 78 ? -3.634 -12.113 3.990 1.00 93.44 78 GLU A O 1
ATOM 612 N N . ILE A 1 79 ? -3.034 -12.398 6.142 1.00 89.69 79 ILE A N 1
ATOM 613 C CA . ILE A 1 79 ? -1.626 -12.735 5.901 1.00 89.69 79 ILE A CA 1
ATOM 614 C C . ILE A 1 79 ? -1.307 -13.976 6.732 1.00 89.69 79 ILE A C 1
ATOM 616 O O . ILE A 1 79 ? -1.535 -13.984 7.939 1.00 89.69 79 ILE A O 1
ATOM 620 N N . TYR A 1 80 ? -0.748 -15.001 6.096 1.00 93.25 80 TYR A N 1
ATOM 621 C CA . TYR A 1 80 ? -0.291 -16.219 6.765 1.00 93.25 80 TYR A CA 1
ATOM 622 C C . TYR A 1 80 ? 1.241 -16.267 6.802 1.00 93.25 80 TYR A C 1
ATOM 624 O O . TYR A 1 80 ? 1.890 -15.819 5.858 1.00 93.25 80 TYR A O 1
ATOM 632 N N . GLY A 1 81 ? 1.811 -16.849 7.864 1.00 83.38 81 GLY A N 1
ATOM 633 C CA . GLY A 1 81 ? 3.260 -17.085 7.974 1.00 83.38 81 GLY A CA 1
ATOM 634 C C . GLY A 1 81 ? 4.110 -15.827 8.183 1.00 83.38 81 GLY A C 1
ATOM 635 O O . GLY A 1 81 ? 5.243 -15.791 7.711 1.00 83.38 81 GLY A O 1
ATOM 636 N N . ALA A 1 82 ? 3.542 -14.808 8.835 1.00 59.41 82 ALA A N 1
ATOM 637 C CA . ALA A 1 82 ? 4.249 -13.595 9.248 1.00 59.41 82 ALA A CA 1
ATOM 638 C C . ALA A 1 82 ? 5.170 -13.834 10.453 1.00 59.41 82 ALA A C 1
ATOM 640 O O . ALA A 1 82 ? 4.791 -14.647 11.329 1.00 59.41 82 ALA A O 1
#

Sequence (82 aa):
MAFVHLKNANILRNEDVDFSKTEVLLLASELKADGLYLQLHKVNYYKSNGAQITVITENMASASECSESPVRVYLVSEIYGA

Foldseek 3Di:
DQVVVCVVVVNDDPQFWDPVPKDKDWPDWDQDPPQKIWTKIWIWTATPVRDIWIKIKTAIAHPVGRHPDDIDIGTDPDDPDD

Radius of gyration: 13.68 Å; chains: 1; bounding box: 31×29×36 Å

pLDDT: mean 91.09, std 7.25, range [59.41, 97.88]

Secondary structure (DSSP, 8-state):
-HHHHHHHTTS--GGGB-GGG-EEEEEEEEE-GGG-EEEEEEEEEEBTTS-EEEEEEEEEE-SS-S-SSPPEEEE-------